Protein AF-A0A183MIS2-F1 (afdb_monomer_lite)

Sequence (152 aa):
MNPDEEISLDSFFQMAGMDSSQLEALCCPISSTPACTPDDVHISLAEKNSPFTHQIQLTDTEETINHIKARYEAEIANYKKKLSSYQDGQQKQAQLIQKLQAKVMQYKKSSSDLELEVEQLKAELETSNKVVSLLTHSSRLLYLQNRCCSML

Structure (mmCIF, N/CA/C/O backbone):
data_AF-A0A183MIS2-F1
#
_entry.id   AF-A0A183MIS2-F1
#
loop_
_atom_site.group_PDB
_atom_site.id
_atom_site.type_symbol
_atom_site.label_atom_id
_atom_site.label_alt_id
_atom_site.label_comp_id
_atom_site.label_asym_id
_atom_site.label_entity_id
_atom_site.label_seq_id
_atom_site.pdbx_PDB_ins_code
_atom_site.Cartn_x
_atom_site.Cartn_y
_atom_site.Cartn_z
_atom_site.occupancy
_atom_site.B_iso_or_equiv
_atom_site.auth_seq_id
_atom_site.auth_comp_id
_atom_site.auth_asym_id
_atom_site.auth_atom_id
_atom_site.pdbx_PDB_model_num
ATOM 1 N N . MET A 1 1 ? 6.798 9.317 19.823 1.00 41.28 1 MET A N 1
ATOM 2 C CA . MET A 1 1 ? 7.268 9.095 18.441 1.00 41.28 1 MET A CA 1
ATOM 3 C C . MET A 1 1 ? 6.585 10.147 17.588 1.00 41.28 1 MET A C 1
ATOM 5 O O . MET A 1 1 ? 5.361 10.176 17.598 1.00 41.28 1 MET A O 1
ATOM 9 N N . ASN A 1 2 ? 7.347 11.085 17.018 1.00 38.19 2 ASN A N 1
ATOM 10 C CA . ASN A 1 2 ? 6.804 12.208 16.245 1.00 38.19 2 ASN A CA 1
ATOM 11 C C . ASN A 1 2 ? 6.120 11.687 14.963 1.00 38.19 2 ASN A C 1
ATOM 13 O O . ASN A 1 2 ? 6.698 10.826 14.304 1.00 38.19 2 ASN A O 1
ATOM 17 N N . PRO A 1 3 ? 4.912 12.160 14.615 1.00 48.16 3 PRO A N 1
ATOM 18 C CA . PRO A 1 3 ? 4.154 11.665 13.462 1.00 48.16 3 PRO A CA 1
ATOM 19 C C . PRO A 1 3 ? 4.551 12.292 12.109 1.00 48.16 3 PRO A C 1
ATOM 21 O O . PRO A 1 3 ? 4.039 11.843 11.088 1.00 48.16 3 PRO A O 1
ATOM 24 N N . ASP A 1 4 ? 5.460 13.274 12.095 1.00 49.88 4 ASP A N 1
ATOM 25 C CA . ASP A 1 4 ? 5.803 14.082 10.908 1.00 49.88 4 ASP A CA 1
ATOM 26 C C . ASP A 1 4 ? 7.168 13.744 10.276 1.00 49.88 4 ASP A C 1
ATOM 28 O O . ASP A 1 4 ? 7.663 14.478 9.422 1.00 49.88 4 ASP A O 1
ATOM 32 N N . GLU A 1 5 ? 7.811 12.645 10.677 1.00 59.91 5 GLU A N 1
ATOM 33 C CA . GLU A 1 5 ? 9.035 12.192 10.008 1.00 59.91 5 GLU A CA 1
ATOM 34 C C . GLU A 1 5 ? 8.668 11.493 8.690 1.00 59.91 5 GLU A C 1
ATOM 36 O O . GLU A 1 5 ? 8.494 10.274 8.630 1.00 59.91 5 GLU A O 1
ATOM 41 N N . GLU A 1 6 ? 8.529 12.281 7.615 1.00 62.38 6 GLU A N 1
ATOM 42 C CA . GLU A 1 6 ? 8.626 11.764 6.249 1.00 62.38 6 GLU A CA 1
ATOM 43 C C . GLU A 1 6 ? 9.912 10.933 6.156 1.00 62.38 6 GLU A C 1
ATOM 45 O O . GLU A 1 6 ? 11.021 11.445 6.320 1.00 62.38 6 GLU A O 1
ATOM 50 N N . ILE A 1 7 ? 9.768 9.624 5.938 1.00 62.66 7 ILE A N 1
ATOM 51 C CA . ILE A 1 7 ? 10.914 8.738 5.742 1.00 62.66 7 ILE A CA 1
ATOM 52 C C . ILE A 1 7 ? 11.665 9.250 4.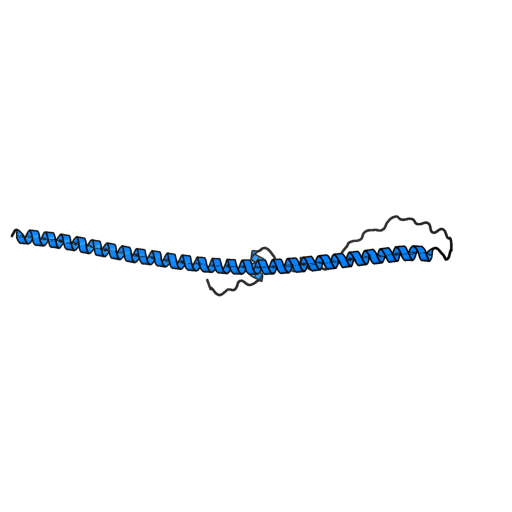512 1.00 62.66 7 ILE A C 1
ATOM 54 O O . ILE A 1 7 ? 11.176 9.132 3.388 1.00 62.66 7 ILE A O 1
ATOM 58 N N . SER A 1 8 ? 12.846 9.834 4.745 1.00 70.56 8 SER A N 1
ATOM 59 C CA . SER A 1 8 ? 13.755 10.263 3.682 1.00 70.56 8 SER A CA 1
ATOM 60 C C . SER A 1 8 ? 13.980 9.108 2.707 1.00 70.56 8 SER A C 1
ATOM 62 O O . SER A 1 8 ? 14.128 7.956 3.127 1.00 70.56 8 SER A O 1
ATOM 64 N N . LEU A 1 9 ? 14.028 9.419 1.410 1.00 60.78 9 LEU A N 1
ATOM 65 C CA . LEU A 1 9 ? 14.309 8.448 0.348 1.00 60.78 9 LEU A CA 1
ATOM 66 C C . LEU A 1 9 ? 15.551 7.602 0.666 1.00 60.78 9 LEU A C 1
ATOM 68 O O . LEU A 1 9 ? 15.527 6.391 0.461 1.00 60.78 9 LEU A O 1
ATOM 72 N N . ASP A 1 10 ? 16.575 8.207 1.266 1.00 64.44 10 ASP A N 1
ATOM 73 C CA . ASP A 1 10 ? 17.801 7.515 1.677 1.00 64.44 10 ASP A CA 1
ATOM 74 C C . ASP A 1 10 ? 17.541 6.435 2.740 1.00 64.44 10 ASP A C 1
ATOM 76 O O . ASP A 1 10 ? 18.062 5.324 2.655 1.00 64.44 10 ASP A O 1
ATOM 80 N N . SER A 1 11 ? 16.664 6.719 3.707 1.00 73.25 11 SER A N 1
ATOM 81 C CA . SER A 1 11 ? 16.286 5.777 4.769 1.00 73.25 11 SER A CA 1
ATOM 82 C C . SER A 1 11 ? 15.495 4.586 4.213 1.00 73.25 11 SER A C 1
ATOM 84 O O . SER A 1 11 ? 15.678 3.442 4.637 1.00 73.25 11 SER A O 1
ATOM 86 N N . PHE A 1 12 ? 14.664 4.823 3.193 1.00 73.69 12 PHE A N 1
ATOM 87 C CA . PHE A 1 12 ? 13.957 3.757 2.487 1.00 73.69 12 PHE A CA 1
ATOM 88 C C . PHE A 1 12 ? 14.915 2.824 1.728 1.00 73.69 12 PHE A C 1
ATOM 90 O O . PHE A 1 12 ? 14.790 1.602 1.843 1.00 73.69 12 PHE A O 1
ATOM 97 N N . PHE A 1 13 ? 15.890 3.372 0.996 1.00 70.31 13 PHE A N 1
ATOM 98 C CA . PHE A 1 13 ? 16.878 2.560 0.275 1.00 70.31 13 PHE A CA 1
ATOM 99 C C . PHE A 1 13 ? 17.772 1.759 1.225 1.00 70.31 13 PHE A C 1
ATOM 101 O O . PHE A 1 13 ? 18.005 0.570 0.996 1.00 70.31 13 PHE A O 1
ATOM 108 N N . GLN A 1 14 ? 18.154 2.356 2.354 1.00 71.62 14 GLN A N 1
ATOM 109 C CA . GLN A 1 14 ? 18.938 1.682 3.382 1.00 71.62 14 GLN A CA 1
ATOM 110 C C . GLN A 1 14 ? 18.182 0.504 4.020 1.00 71.62 14 GLN A C 1
ATOM 112 O O . GLN A 1 14 ? 18.760 -0.569 4.199 1.00 71.62 14 GLN A O 1
ATOM 117 N N . MET A 1 15 ? 16.878 0.646 4.294 1.00 69.75 15 MET A N 1
ATOM 118 C CA . MET A 1 15 ? 16.041 -0.474 4.758 1.00 69.75 15 MET A CA 1
ATOM 119 C C . MET A 1 15 ? 15.868 -1.576 3.704 1.00 69.75 15 MET A C 1
ATOM 121 O O . MET A 1 15 ? 15.712 -2.742 4.062 1.00 69.75 15 MET A O 1
ATOM 125 N N . ALA A 1 16 ? 15.908 -1.230 2.416 1.00 68.56 16 ALA A N 1
ATOM 126 C CA . ALA A 1 16 ? 15.875 -2.190 1.315 1.00 68.56 16 ALA A CA 1
ATOM 127 C C . ALA A 1 16 ? 17.236 -2.877 1.060 1.00 68.56 16 ALA A C 1
ATOM 129 O O . ALA A 1 16 ? 17.343 -3.691 0.144 1.00 68.56 16 ALA A O 1
ATOM 130 N N . GLY A 1 17 ? 18.272 -2.567 1.852 1.00 63.41 17 GLY A N 1
ATOM 131 C CA . GLY A 1 17 ? 19.619 -3.118 1.684 1.00 63.41 17 GLY A CA 1
ATOM 132 C C . GLY A 1 17 ? 20.357 -2.576 0.456 1.00 63.41 17 GLY A C 1
ATOM 133 O O . GLY A 1 17 ? 21.323 -3.190 0.004 1.00 63.41 17 GLY A O 1
ATOM 134 N N . MET A 1 18 ? 19.903 -1.449 -0.097 1.00 63.47 18 MET A N 1
ATOM 135 C CA . MET A 1 18 ? 20.531 -0.769 -1.225 1.00 63.47 18 MET A CA 1
ATOM 136 C C . MET A 1 18 ? 21.275 0.463 -0.707 1.00 63.47 18 MET A C 1
ATOM 138 O O . MET A 1 18 ? 20.664 1.399 -0.204 1.00 63.47 18 MET A O 1
ATOM 142 N N . ASP A 1 19 ? 22.601 0.459 -0.820 1.00 63.12 19 ASP A N 1
ATOM 143 C CA . ASP A 1 19 ? 23.422 1.638 -0.536 1.00 63.12 19 ASP A CA 1
ATOM 144 C C . ASP A 1 19 ? 23.429 2.567 -1.763 1.00 63.12 19 ASP A C 1
ATOM 146 O O . ASP A 1 19 ? 23.501 2.079 -2.893 1.00 63.12 19 ASP A O 1
ATOM 150 N N . SER A 1 20 ? 23.365 3.890 -1.578 1.00 53.28 20 SER A N 1
ATOM 151 C CA . SER A 1 20 ? 23.386 4.863 -2.687 1.00 53.28 20 SER A CA 1
ATOM 152 C C . SER A 1 20 ? 24.622 4.718 -3.592 1.00 53.28 20 SER A C 1
ATOM 154 O O . SER A 1 20 ? 24.545 5.030 -4.780 1.00 53.28 20 SER A O 1
ATOM 156 N N . SER A 1 21 ? 25.729 4.153 -3.093 1.00 55.62 21 SER A N 1
ATOM 157 C CA . SER A 1 21 ? 26.909 3.809 -3.906 1.00 55.62 21 SER A CA 1
ATOM 158 C C . SER A 1 21 ? 26.696 2.628 -4.874 1.00 55.62 21 SER A C 1
ATOM 160 O O . SER A 1 21 ? 27.435 2.486 -5.846 1.00 55.62 21 SER A O 1
ATOM 162 N N . GLN A 1 22 ? 25.657 1.808 -4.683 1.00 52.28 22 GLN A N 1
ATOM 163 C CA . GLN A 1 22 ? 25.288 0.719 -5.602 1.00 52.28 22 GLN A CA 1
ATOM 164 C C . GLN A 1 22 ? 24.530 1.231 -6.837 1.00 52.28 22 GLN A C 1
ATOM 166 O O . GLN A 1 22 ? 24.515 0.568 -7.874 1.00 52.28 22 GLN A O 1
ATOM 171 N N . LEU A 1 23 ? 23.918 2.420 -6.758 1.00 53.16 23 LEU A N 1
ATOM 172 C CA . LEU A 1 23 ? 23.270 3.061 -7.906 1.00 53.16 23 LEU A CA 1
ATOM 173 C C . LEU A 1 23 ? 24.315 3.621 -8.892 1.00 53.16 23 LEU A C 1
ATOM 175 O O . LEU A 1 23 ? 24.133 3.522 -10.103 1.00 53.16 23 LEU A O 1
ATOM 179 N N . GLU A 1 24 ? 25.446 4.115 -8.377 1.00 52.81 24 GLU A N 1
ATOM 180 C CA . GLU A 1 24 ? 26.625 4.517 -9.165 1.00 52.81 24 GLU A CA 1
ATOM 181 C C . GLU A 1 24 ? 27.257 3.323 -9.907 1.00 52.81 24 GLU A C 1
ATOM 183 O O . GLU A 1 24 ? 27.665 3.452 -11.062 1.00 52.81 24 GLU A O 1
ATOM 188 N N . ALA A 1 25 ? 27.251 2.126 -9.306 1.00 51.66 25 ALA A N 1
ATOM 189 C CA . ALA A 1 25 ? 27.785 0.908 -9.927 1.00 51.66 25 ALA A CA 1
ATOM 190 C C . ALA A 1 25 ? 26.964 0.412 -11.139 1.00 51.66 25 ALA A C 1
ATOM 192 O O . ALA A 1 25 ? 27.501 -0.267 -12.014 1.00 51.66 25 ALA A O 1
ATOM 193 N N . LEU A 1 26 ? 25.680 0.777 -11.232 1.00 49.91 26 LEU A N 1
ATOM 194 C CA . LEU A 1 26 ? 24.828 0.489 -12.397 1.00 49.91 26 LEU A CA 1
ATOM 195 C C . LEU A 1 26 ? 24.990 1.522 -13.527 1.00 49.91 26 LEU A C 1
ATOM 197 O O . LEU A 1 26 ? 24.533 1.277 -14.645 1.00 49.91 26 LEU A O 1
ATOM 201 N N . CYS A 1 27 ? 25.659 2.645 -13.249 1.00 44.75 27 CYS A N 1
ATOM 202 C CA . CYS A 1 27 ? 25.939 3.730 -14.190 1.00 44.75 27 CYS A CA 1
ATOM 203 C C . CYS A 1 27 ? 27.419 3.827 -14.594 1.00 44.75 27 CYS A C 1
ATOM 205 O O . CYS A 1 27 ? 27.802 4.796 -15.253 1.00 44.75 27 CYS A O 1
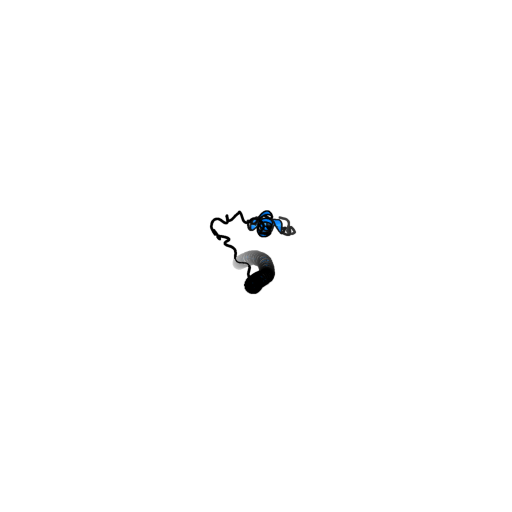ATOM 207 N N . CYS A 1 28 ? 28.262 2.839 -14.265 1.00 35.03 28 CYS A N 1
ATOM 208 C CA . CYS A 1 28 ? 29.617 2.808 -14.806 1.00 35.03 28 CYS A CA 1
ATOM 209 C C . CYS A 1 28 ? 29.562 2.756 -16.347 1.00 35.03 28 CYS A C 1
ATOM 211 O O . CYS A 1 28 ? 28.925 1.857 -16.908 1.00 35.03 28 CYS A O 1
ATOM 213 N N . PRO A 1 29 ? 30.232 3.679 -17.063 1.00 42.03 29 PRO A N 1
ATOM 214 C CA . PRO A 1 29 ? 30.371 3.565 -18.503 1.00 42.03 29 PRO A CA 1
ATOM 215 C C . PRO A 1 29 ? 31.117 2.264 -18.795 1.00 42.03 29 PRO A C 1
ATOM 217 O O . PRO A 1 29 ? 32.150 1.981 -18.188 1.00 42.03 29 PRO A O 1
ATOM 220 N N . ILE A 1 30 ? 30.599 1.467 -19.727 1.00 41.03 30 ILE A N 1
ATOM 221 C CA . ILE A 1 30 ? 31.264 0.264 -20.231 1.00 41.03 30 ILE A CA 1
ATOM 222 C C . ILE A 1 30 ? 32.500 0.722 -21.024 1.00 41.03 30 ILE A C 1
ATOM 224 O O . ILE A 1 30 ? 32.489 0.815 -22.244 1.00 41.03 30 ILE A O 1
ATOM 228 N N . SER A 1 31 ? 33.562 1.087 -20.318 1.00 42.34 31 SER A N 1
ATOM 229 C CA . SER A 1 31 ? 34.882 1.399 -20.851 1.00 42.34 31 SER A CA 1
ATOM 230 C C . SER A 1 31 ? 35.894 0.685 -19.972 1.00 42.34 31 SER A C 1
ATOM 232 O O . SER A 1 31 ? 36.575 1.307 -19.162 1.00 42.34 31 SER A O 1
ATOM 234 N N . SER A 1 32 ? 35.937 -0.639 -20.090 1.00 37.12 32 SER A N 1
ATOM 235 C CA . SER A 1 32 ? 37.069 -1.488 -19.701 1.00 37.12 32 SER A CA 1
ATOM 236 C C . SER A 1 32 ? 36.809 -2.907 -20.207 1.00 37.12 32 SER A C 1
ATOM 238 O O . SER A 1 32 ? 36.358 -3.773 -19.465 1.00 37.12 32 SER A O 1
ATOM 240 N N . THR A 1 33 ? 37.073 -3.159 -21.489 1.00 33.81 33 THR A N 1
ATOM 241 C CA . THR A 1 33 ? 37.396 -4.517 -21.946 1.00 33.81 33 THR A CA 1
ATOM 242 C C . THR A 1 33 ? 38.909 -4.707 -21.809 1.00 33.81 33 THR A C 1
ATOM 244 O O . THR A 1 33 ? 39.649 -3.932 -22.422 1.00 33.81 33 THR A O 1
ATOM 247 N N . PRO A 1 34 ? 39.401 -5.690 -21.035 1.00 41.16 34 PRO A N 1
ATOM 248 C CA . PRO A 1 34 ? 40.807 -6.054 -21.053 1.00 41.16 34 PRO A CA 1
ATOM 249 C C . PRO A 1 34 ? 41.125 -6.809 -22.350 1.00 41.16 34 PRO A C 1
ATOM 251 O O . PRO A 1 34 ? 40.298 -7.546 -22.885 1.00 41.16 34 PRO A O 1
ATOM 254 N N . ALA 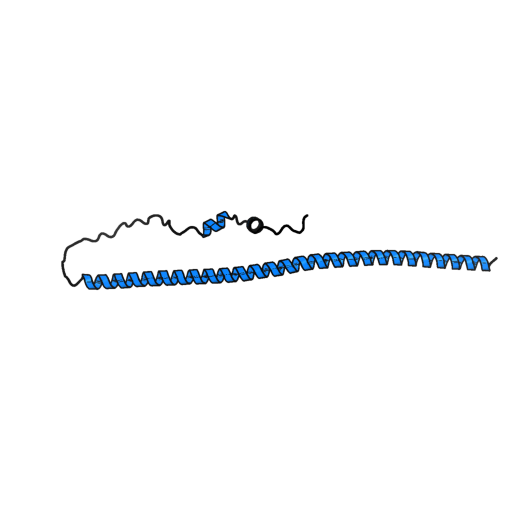A 1 35 ? 42.331 -6.559 -22.847 1.00 39.09 35 ALA A N 1
ATOM 255 C CA . ALA A 1 35 ? 42.947 -7.094 -24.052 1.00 39.09 35 ALA A CA 1
ATOM 256 C C . ALA A 1 35 ? 42.535 -8.533 -24.430 1.00 39.09 35 ALA A C 1
ATOM 258 O O . ALA A 1 35 ? 42.756 -9.473 -23.6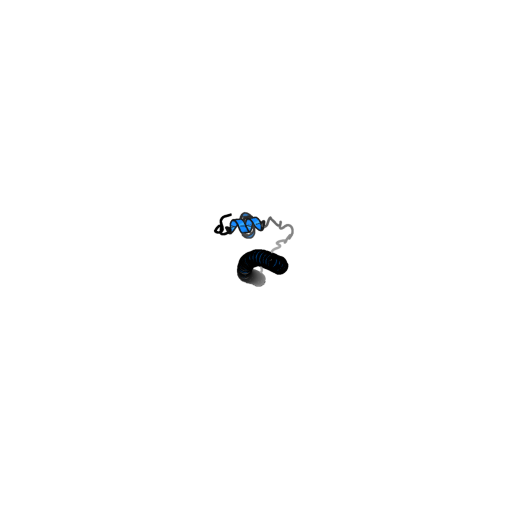71 1.00 39.09 35 ALA A O 1
ATOM 259 N N . CYS A 1 36 ? 42.040 -8.703 -25.659 1.00 34.50 36 CYS A N 1
ATOM 260 C CA . CYS A 1 36 ? 42.210 -9.944 -26.410 1.00 34.50 36 CYS A CA 1
ATOM 261 C C . CYS A 1 36 ? 43.385 -9.746 -27.371 1.00 34.50 36 CYS A C 1
ATOM 263 O O . CYS A 1 36 ? 43.378 -8.843 -28.208 1.00 34.50 36 CYS A O 1
ATOM 265 N N . THR A 1 37 ? 44.407 -10.570 -27.191 1.00 43.88 37 THR A N 1
ATOM 266 C CA . THR A 1 37 ? 45.580 -10.722 -28.052 1.00 43.88 37 THR A CA 1
ATOM 267 C C . THR A 1 37 ? 45.167 -11.188 -29.453 1.00 43.88 37 THR A C 1
ATOM 269 O O . THR A 1 37 ? 44.437 -12.176 -29.552 1.00 43.88 37 THR A O 1
ATOM 272 N N . PRO A 1 38 ? 45.621 -10.539 -30.537 1.00 44.69 38 PRO A N 1
ATOM 273 C CA . PRO A 1 38 ? 45.526 -11.096 -31.876 1.00 44.69 38 PRO A CA 1
ATOM 274 C C . PRO A 1 38 ? 46.837 -11.817 -32.211 1.00 44.69 38 PRO A C 1
ATOM 276 O O . PRO A 1 38 ? 47.741 -11.204 -32.768 1.00 44.69 38 PRO A O 1
ATOM 279 N N . ASP A 1 39 ? 46.932 -13.103 -31.877 1.00 42.28 39 ASP A N 1
ATOM 280 C CA . ASP A 1 39 ? 47.975 -13.974 -32.425 1.00 42.28 39 ASP A CA 1
ATOM 281 C C . ASP A 1 39 ? 47.357 -14.919 -33.468 1.00 42.28 39 ASP A C 1
ATOM 283 O O . ASP A 1 39 ? 46.288 -15.496 -33.264 1.00 42.28 39 ASP A O 1
ATOM 287 N N . ASP A 1 40 ? 48.075 -15.029 -34.587 1.00 45.31 40 ASP A N 1
ATOM 288 C CA . ASP A 1 40 ? 47.941 -15.977 -35.697 1.00 45.31 40 ASP A CA 1
ATOM 289 C C . ASP A 1 40 ? 46.885 -15.725 -36.787 1.00 45.31 40 ASP A C 1
ATOM 291 O O . ASP A 1 40 ? 45.931 -16.480 -36.959 1.00 45.31 40 ASP A O 1
ATOM 295 N N . VAL A 1 41 ? 47.184 -14.779 -37.691 1.00 42.38 41 VAL A N 1
ATOM 296 C CA . VAL A 1 41 ? 46.987 -15.034 -39.133 1.00 42.38 41 VAL A CA 1
ATOM 297 C C . VAL A 1 41 ? 48.217 -14.564 -39.911 1.00 42.38 41 VAL A C 1
ATOM 299 O O . VAL A 1 41 ? 48.391 -13.390 -40.234 1.00 42.38 41 VAL A O 1
ATOM 302 N N . HIS A 1 42 ? 49.084 -15.518 -40.231 1.00 46.12 42 HIS A N 1
ATOM 303 C CA . HIS A 1 42 ? 50.231 -15.339 -41.111 1.00 46.12 42 HIS A CA 1
ATOM 304 C C . HIS A 1 42 ? 49.746 -15.164 -42.564 1.00 46.12 42 HIS A C 1
ATOM 306 O O . HIS A 1 42 ? 49.563 -16.145 -43.285 1.00 46.12 42 HIS A O 1
ATOM 312 N N . ILE A 1 43 ? 49.522 -13.926 -43.019 1.00 42.88 43 ILE A N 1
ATOM 313 C CA . ILE A 1 43 ? 49.274 -13.643 -44.442 1.00 42.88 43 ILE A CA 1
ATOM 314 C C . ILE A 1 43 ? 50.609 -13.319 -45.111 1.00 42.88 43 ILE A C 1
ATOM 316 O O . ILE A 1 43 ? 51.168 -12.236 -44.960 1.00 42.88 43 ILE A O 1
ATOM 320 N N . SER A 1 44 ? 51.114 -14.294 -45.867 1.00 38.75 44 SER A N 1
ATOM 321 C CA . SER A 1 44 ? 52.194 -14.104 -46.834 1.00 38.75 44 SER A CA 1
ATOM 322 C C . SER A 1 44 ? 51.796 -13.030 -47.851 1.00 38.75 44 SER A C 1
ATOM 324 O O . SER A 1 44 ? 50.912 -13.244 -48.679 1.00 38.75 44 SER A O 1
ATOM 326 N N . LEU A 1 45 ? 52.466 -11.880 -47.799 1.00 44.72 45 LEU A N 1
ATOM 327 C CA . LEU A 1 45 ? 52.426 -10.851 -48.834 1.00 44.72 45 LEU A CA 1
ATOM 328 C C . LEU A 1 45 ? 53.327 -11.286 -49.995 1.00 44.72 45 LEU A C 1
ATOM 330 O O . LEU A 1 45 ? 54.501 -10.931 -50.052 1.00 44.72 45 LEU A O 1
ATOM 334 N N . ALA A 1 46 ? 52.768 -12.072 -50.915 1.00 38.41 46 ALA A N 1
ATOM 335 C CA . ALA A 1 46 ? 53.322 -12.232 -52.253 1.00 38.41 46 ALA A CA 1
ATOM 336 C C . ALA A 1 46 ? 52.546 -11.326 -53.220 1.00 38.41 46 ALA A C 1
ATOM 338 O O . ALA A 1 46 ? 51.344 -11.488 -53.434 1.00 38.41 46 ALA A O 1
ATOM 339 N N . GLU A 1 47 ? 53.267 -10.351 -53.761 1.00 48.25 47 GLU A N 1
ATOM 340 C CA . GLU A 1 47 ? 52.870 -9.367 -54.765 1.00 48.25 47 GLU A CA 1
ATOM 341 C C . GLU A 1 47 ? 52.018 -9.943 -55.903 1.00 48.25 47 GLU A C 1
ATOM 343 O O . GLU A 1 47 ? 52.475 -10.857 -56.585 1.00 48.25 47 GLU A O 1
ATOM 348 N N . LYS A 1 48 ? 50.873 -9.307 -56.211 1.00 42.25 48 LYS A N 1
ATOM 349 C CA . LYS A 1 48 ? 50.418 -9.052 -57.595 1.00 42.25 48 LYS A CA 1
ATOM 350 C C . LYS A 1 48 ? 49.606 -7.757 -57.657 1.00 42.25 48 LYS A C 1
ATOM 352 O O . LYS A 1 48 ? 48.448 -7.708 -57.257 1.00 42.25 48 LYS A O 1
ATOM 357 N N . ASN A 1 49 ? 50.226 -6.715 -58.205 1.00 48.81 49 ASN A N 1
ATOM 358 C CA . ASN A 1 49 ? 49.563 -5.480 -58.611 1.00 48.81 49 ASN A CA 1
ATOM 359 C C . ASN A 1 49 ? 48.548 -5.775 -59.735 1.00 48.81 49 ASN A C 1
ATOM 361 O O . ASN A 1 49 ? 48.947 -6.109 -60.850 1.00 48.81 49 ASN A O 1
ATOM 365 N N . SER A 1 50 ? 47.249 -5.637 -59.449 1.00 46.44 50 SER A N 1
ATOM 366 C CA . SER A 1 50 ? 46.171 -5.559 -60.445 1.00 46.44 50 SER A CA 1
ATOM 367 C C . SER A 1 50 ? 45.166 -4.479 -60.013 1.00 46.44 50 SER A C 1
ATOM 369 O O . SER A 1 50 ? 44.719 -4.519 -58.868 1.00 46.44 50 SER A O 1
ATOM 371 N N . PRO A 1 51 ? 44.777 -3.513 -60.867 1.00 48.22 51 PRO A N 1
ATOM 372 C CA . PRO A 1 51 ? 43.918 -2.394 -60.456 1.00 48.22 51 PRO A CA 1
ATOM 373 C C . PRO A 1 51 ? 42.464 -2.780 -60.133 1.00 48.22 51 PRO A C 1
ATOM 375 O O . PRO A 1 51 ? 41.707 -1.940 -59.658 1.00 48.22 51 PRO A O 1
ATOM 378 N N . PHE A 1 52 ? 42.052 -4.022 -60.404 1.00 41.91 52 PHE A N 1
ATOM 379 C CA . PHE A 1 52 ? 40.648 -4.447 -60.335 1.00 41.91 52 PHE A CA 1
ATOM 380 C C . PHE A 1 52 ? 40.248 -5.094 -58.993 1.00 41.91 52 PHE A C 1
ATOM 382 O O . PHE A 1 52 ? 39.066 -5.263 -58.714 1.00 41.91 52 PHE A O 1
ATOM 389 N N . THR A 1 53 ? 41.206 -5.431 -58.125 1.00 47.06 53 THR A N 1
ATOM 390 C CA . THR A 1 53 ? 40.938 -6.095 -56.833 1.00 47.06 53 THR A CA 1
ATOM 391 C C . THR A 1 53 ? 40.566 -5.139 -55.698 1.00 47.06 53 THR A C 1
ATOM 393 O O . THR A 1 53 ? 39.944 -5.569 -54.732 1.00 47.06 53 THR A O 1
ATOM 396 N N . HIS A 1 54 ? 40.859 -3.839 -55.807 1.00 47.09 54 HIS A N 1
ATOM 397 C CA . HIS A 1 54 ? 40.515 -2.884 -54.746 1.00 47.09 54 HIS A CA 1
ATOM 398 C C . HIS A 1 54 ? 39.013 -2.571 -54.662 1.00 47.09 54 HIS A C 1
ATOM 400 O O . HIS A 1 54 ? 38.523 -2.274 -53.579 1.00 47.09 54 HIS A O 1
ATOM 406 N N . GLN A 1 55 ? 38.260 -2.679 -55.762 1.00 45.31 55 GLN A N 1
ATOM 407 C CA . GLN A 1 55 ? 36.828 -2.352 -55.763 1.00 45.31 55 GLN A CA 1
ATOM 408 C C . GLN A 1 55 ? 35.956 -3.419 -55.081 1.00 45.31 55 GLN A C 1
ATOM 410 O O . GLN A 1 55 ? 35.020 -3.059 -54.380 1.00 45.31 55 GLN A O 1
ATOM 415 N N . ILE A 1 56 ? 36.287 -4.706 -55.235 1.00 49.59 56 ILE A N 1
ATOM 416 C CA . ILE A 1 56 ? 35.498 -5.831 -54.690 1.00 49.59 56 ILE A CA 1
ATOM 417 C C . ILE A 1 56 ? 35.705 -5.990 -53.172 1.00 49.59 56 ILE A C 1
ATOM 419 O O . ILE A 1 56 ? 34.792 -6.374 -52.452 1.00 49.59 56 ILE A O 1
ATOM 423 N N . GLN A 1 57 ? 36.886 -5.643 -52.654 1.00 51.34 57 GLN A N 1
ATOM 424 C CA . GLN A 1 57 ? 37.182 -5.753 -51.222 1.00 51.34 57 GLN A CA 1
ATOM 425 C C . GLN A 1 57 ? 36.643 -4.562 -50.410 1.00 51.34 57 GLN A C 1
ATOM 427 O O . GLN A 1 57 ? 36.303 -4.716 -49.241 1.00 51.34 57 GLN A O 1
ATOM 432 N N . LEU A 1 58 ? 36.516 -3.384 -51.035 1.00 52.00 58 LEU A N 1
ATOM 433 C CA . LEU A 1 58 ? 35.913 -2.199 -50.416 1.00 52.00 58 LEU A CA 1
ATOM 434 C C . LEU A 1 58 ? 34.403 -2.372 -50.193 1.00 52.00 58 LEU A C 1
ATOM 436 O O . LEU A 1 58 ? 33.910 -2.007 -49.126 1.00 52.00 58 LEU A O 1
ATOM 440 N N . THR A 1 59 ? 33.685 -2.985 -51.139 1.00 55.81 59 THR A N 1
ATOM 441 C CA . THR A 1 59 ? 32.235 -3.222 -51.025 1.00 55.81 59 THR A CA 1
ATOM 442 C C . THR A 1 59 ? 31.890 -4.198 -49.899 1.00 55.81 59 THR A C 1
ATOM 444 O O . THR A 1 59 ? 31.004 -3.900 -49.103 1.00 55.81 59 THR A O 1
ATOM 447 N N . ASP A 1 60 ? 32.654 -5.284 -49.731 1.00 60.72 60 ASP A N 1
ATOM 448 C CA . ASP A 1 60 ? 32.455 -6.238 -48.625 1.00 60.72 60 ASP A CA 1
ATOM 449 C C . ASP 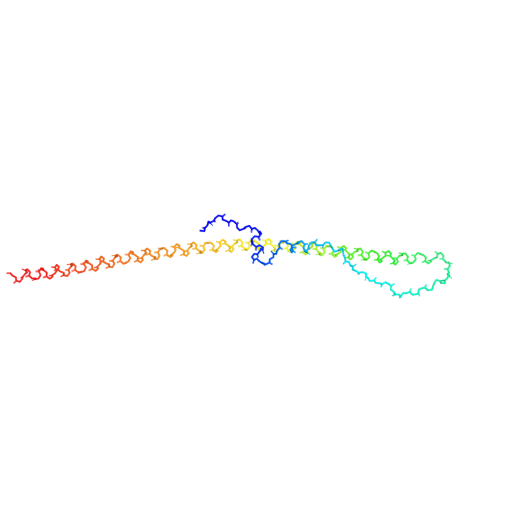A 1 60 ? 32.737 -5.597 -47.253 1.00 60.72 60 ASP A C 1
ATOM 451 O O . ASP A 1 60 ? 32.056 -5.873 -46.258 1.00 60.72 60 ASP A O 1
ATOM 455 N N . THR A 1 61 ? 33.721 -4.691 -47.181 1.00 73.06 61 THR A N 1
ATOM 456 C CA . THR A 1 61 ? 34.000 -3.943 -45.947 1.00 73.06 61 THR A CA 1
ATOM 457 C C . THR A 1 61 ? 32.929 -2.899 -45.639 1.00 73.06 61 THR A C 1
ATOM 459 O O . THR A 1 61 ? 32.567 -2.732 -44.476 1.00 73.06 61 THR A O 1
ATOM 462 N N . GLU A 1 62 ? 32.373 -2.231 -46.651 1.00 79.19 62 GLU A N 1
ATOM 463 C CA . GLU A 1 62 ? 31.316 -1.232 -46.483 1.00 79.19 62 GLU A CA 1
ATOM 464 C C . GLU A 1 62 ? 29.991 -1.877 -46.053 1.00 79.19 62 GLU A C 1
ATOM 466 O O . GLU A 1 62 ? 29.346 -1.403 -45.113 1.00 79.19 62 GLU A O 1
ATOM 471 N N . GLU A 1 63 ? 29.630 -3.016 -46.649 1.00 81.31 63 GLU A N 1
ATOM 472 C CA . GLU A 1 63 ? 28.480 -3.820 -46.224 1.00 81.31 63 GLU A CA 1
ATOM 473 C C . GLU A 1 63 ? 28.641 -4.328 -44.786 1.00 81.31 63 GLU A C 1
ATOM 475 O O . GLU A 1 63 ? 27.717 -4.207 -43.976 1.00 81.31 63 GLU A O 1
ATOM 480 N N . THR A 1 64 ? 29.835 -4.805 -44.422 1.00 87.19 64 THR A N 1
ATOM 481 C CA . THR A 1 64 ? 30.136 -5.242 -43.050 1.00 87.19 64 THR A CA 1
ATOM 482 C C . THR A 1 64 ? 30.024 -4.087 -42.049 1.00 87.19 64 THR A C 1
ATOM 484 O O . THR A 1 64 ? 29.415 -4.240 -40.987 1.00 87.19 64 THR A O 1
ATOM 487 N N . ILE A 1 65 ? 30.559 -2.907 -42.382 1.00 88.31 65 ILE A N 1
ATOM 488 C CA . ILE A 1 65 ? 30.467 -1.704 -41.540 1.00 88.31 65 ILE A CA 1
ATOM 489 C C . ILE A 1 65 ? 29.007 -1.273 -41.364 1.00 88.31 65 ILE A C 1
ATOM 491 O O . ILE A 1 65 ? 28.594 -0.948 -40.249 1.00 88.31 65 ILE A O 1
ATOM 495 N N . ASN A 1 66 ? 28.212 -1.292 -42.432 1.00 92.19 66 ASN A N 1
ATOM 496 C CA . ASN A 1 66 ? 26.796 -0.932 -42.376 1.00 92.19 66 ASN A CA 1
ATOM 497 C C . ASN A 1 66 ? 25.983 -1.937 -41.552 1.00 92.19 66 ASN A C 1
ATOM 499 O O . ASN A 1 66 ? 25.153 -1.529 -40.740 1.00 92.19 66 ASN A O 1
ATOM 503 N N . HIS A 1 67 ? 26.270 -3.234 -41.676 1.00 92.00 67 HIS A N 1
ATOM 504 C CA . HIS A 1 67 ? 25.662 -4.266 -40.839 1.00 92.00 67 HIS A CA 1
ATOM 505 C C . HIS A 1 67 ? 26.000 -4.075 -39.350 1.00 92.00 67 HIS A C 1
ATOM 507 O O . HIS A 1 67 ? 25.117 -4.161 -38.493 1.00 92.00 67 HIS A O 1
ATOM 513 N N . ILE A 1 68 ? 27.259 -3.756 -39.026 1.00 93.94 68 ILE A N 1
ATOM 514 C CA . ILE A 1 68 ? 27.683 -3.458 -37.651 1.00 93.94 68 ILE A CA 1
ATOM 515 C C . ILE A 1 68 ? 26.941 -2.229 -37.113 1.00 93.94 68 ILE A C 1
ATOM 517 O O . ILE A 1 68 ? 26.374 -2.296 -36.022 1.00 93.94 68 ILE A O 1
ATOM 521 N N . LYS A 1 69 ? 26.882 -1.131 -37.878 1.00 94.62 69 LYS A N 1
ATOM 522 C CA . LYS A 1 69 ? 26.142 0.084 -37.492 1.00 94.62 69 LYS A CA 1
ATOM 523 C C . LYS A 1 69 ? 24.667 -0.210 -37.229 1.00 94.62 69 LYS A C 1
ATOM 525 O O . LYS A 1 69 ? 24.169 0.132 -36.161 1.00 94.62 69 LYS A O 1
ATOM 530 N N . ALA A 1 70 ? 24.002 -0.914 -38.144 1.00 95.19 70 ALA A N 1
ATOM 531 C CA . ALA A 1 70 ? 22.596 -1.279 -37.997 1.00 95.19 70 ALA A CA 1
ATOM 532 C C . ALA A 1 70 ? 22.351 -2.129 -36.740 1.00 95.19 70 ALA A C 1
ATOM 534 O O . ALA A 1 70 ? 21.376 -1.914 -36.017 1.00 95.19 70 ALA A O 1
ATOM 535 N N . ARG A 1 71 ? 23.258 -3.065 -36.428 1.00 95.25 71 ARG A N 1
ATOM 536 C CA . ARG A 1 71 ? 23.184 -3.865 -35.201 1.00 95.25 71 ARG A CA 1
ATOM 537 C C . ARG A 1 71 ? 23.335 -3.003 -33.945 1.00 95.25 71 ARG A C 1
ATOM 539 O O . ARG A 1 71 ? 22.534 -3.158 -33.025 1.00 95.25 71 ARG A O 1
ATOM 546 N N . TYR A 1 72 ? 24.313 -2.097 -33.911 1.00 95.88 72 TYR A N 1
ATOM 547 C CA . TYR A 1 72 ? 24.495 -1.173 -32.787 1.00 95.88 72 TYR A CA 1
ATOM 548 C C . TYR A 1 72 ? 23.278 -0.259 -32.593 1.00 95.88 72 TYR A C 1
ATOM 550 O O . TYR A 1 72 ? 22.814 -0.083 -31.469 1.00 95.88 72 TYR A O 1
ATOM 558 N N . GLU A 1 73 ? 22.713 0.282 -33.671 1.00 97.00 73 GLU A N 1
ATOM 559 C CA . GLU A 1 73 ? 21.510 1.120 -33.612 1.00 97.00 73 GLU A CA 1
ATOM 560 C C . GLU A 1 73 ? 20.290 0.347 -33.096 1.00 97.00 73 GLU A C 1
ATOM 562 O O . GLU A 1 73 ? 19.563 0.840 -32.226 1.00 97.00 73 GLU A O 1
ATOM 567 N N . ALA A 1 74 ? 20.089 -0.885 -33.571 1.00 95.81 74 ALA A N 1
ATOM 568 C CA . ALA A 1 74 ? 19.021 -1.760 -33.095 1.00 95.81 74 ALA A CA 1
ATOM 569 C C . ALA A 1 74 ? 19.177 -2.091 -31.603 1.00 95.81 74 ALA A C 1
ATOM 571 O O . ALA A 1 74 ? 18.196 -2.110 -30.854 1.00 95.81 74 ALA A O 1
ATOM 572 N N . GLU A 1 75 ? 20.408 -2.318 -31.153 1.00 96.75 75 GLU A N 1
ATOM 573 C CA . GLU A 1 75 ? 20.713 -2.587 -29.754 1.00 96.75 75 GLU A CA 1
ATOM 574 C C . GLU A 1 75 ? 20.460 -1.354 -28.869 1.00 96.75 75 GLU A C 1
ATOM 576 O O . GLU A 1 75 ? 19.782 -1.464 -27.844 1.00 96.75 75 GLU A O 1
ATOM 581 N N . ILE A 1 76 ? 20.868 -0.159 -29.305 1.00 96.50 76 ILE A N 1
ATOM 582 C CA . ILE A 1 76 ? 20.545 1.106 -28.623 1.00 96.50 76 ILE A CA 1
ATOM 583 C C . ILE A 1 76 ? 19.025 1.301 -28.530 1.00 96.50 76 ILE A C 1
ATOM 585 O O . ILE A 1 76 ? 18.508 1.661 -27.467 1.00 96.50 76 ILE A O 1
ATOM 589 N N . ALA A 1 77 ? 18.289 1.056 -29.617 1.00 96.69 77 ALA A N 1
ATOM 590 C CA . ALA A 1 77 ? 16.832 1.161 -29.626 1.00 96.69 77 ALA A CA 1
ATOM 591 C C . ALA A 1 77 ? 16.179 0.169 -28.647 1.00 96.69 77 ALA A C 1
ATOM 593 O O . ALA A 1 77 ? 15.243 0.526 -27.925 1.00 96.69 77 ALA A O 1
ATOM 594 N N . ASN A 1 78 ? 16.704 -1.056 -28.566 1.00 97.12 78 ASN A N 1
ATOM 595 C CA . ASN A 1 78 ? 16.253 -2.072 -27.619 1.00 97.12 78 ASN A CA 1
ATOM 596 C C . ASN A 1 78 ? 16.481 -1.627 -26.166 1.00 97.12 78 ASN A C 1
ATOM 598 O O . ASN A 1 78 ? 15.544 -1.654 -25.364 1.00 97.12 78 ASN A O 1
ATOM 602 N N . TYR A 1 79 ? 17.680 -1.140 -25.833 1.00 97.19 79 TYR A N 1
ATOM 603 C CA . TYR A 1 79 ? 17.971 -0.647 -24.485 1.00 97.19 79 TYR A CA 1
ATOM 604 C C . TYR A 1 79 ? 17.094 0.545 -24.096 1.00 97.19 79 TYR A C 1
ATOM 606 O O . TYR A 1 79 ? 16.545 0.549 -22.995 1.00 97.19 79 TYR A O 1
ATOM 614 N N . LYS A 1 80 ? 16.866 1.504 -25.002 1.00 97.69 80 LYS A N 1
ATOM 615 C CA . LYS A 1 80 ? 15.938 2.623 -24.757 1.00 97.69 80 LYS A CA 1
ATOM 616 C C . LYS A 1 80 ? 14.514 2.139 -24.470 1.00 97.69 80 LYS A C 1
ATOM 618 O O . LYS A 1 80 ? 13.881 2.615 -23.529 1.00 97.69 80 LYS A O 1
ATOM 623 N N . LYS A 1 81 ? 14.018 1.157 -25.231 1.00 97.88 81 LYS A N 1
ATOM 624 C CA . LYS A 1 81 ? 12.688 0.566 -25.011 1.00 97.88 81 LYS A CA 1
ATOM 625 C C . LYS A 1 81 ? 12.589 -0.147 -23.659 1.00 97.88 81 LYS A C 1
ATOM 627 O O . LYS A 1 81 ? 11.590 0.015 -22.955 1.00 97.88 81 LYS A O 1
ATOM 632 N N . LYS A 1 82 ? 13.616 -0.919 -23.286 1.00 97.94 82 LYS A N 1
ATOM 633 C CA . LYS A 1 82 ? 13.693 -1.572 -21.971 1.00 97.94 82 LYS A CA 1
ATOM 634 C C . LYS A 1 82 ? 13.683 -0.538 -20.850 1.00 97.94 82 LYS A C 1
ATOM 636 O O . LYS A 1 82 ? 12.876 -0.670 -19.939 1.00 97.94 82 LYS A O 1
ATOM 641 N N . LEU A 1 83 ? 14.508 0.505 -20.950 1.00 97.00 83 LEU A N 1
ATOM 642 C CA . LEU A 1 83 ? 14.576 1.577 -19.957 1.00 97.00 83 LEU A CA 1
ATOM 643 C C . LEU A 1 83 ? 13.210 2.242 -19.743 1.00 97.00 83 LEU A C 1
ATOM 645 O O . LEU A 1 83 ? 12.763 2.347 -18.606 1.00 97.00 83 LEU A O 1
ATOM 649 N N . SER A 1 84 ? 12.515 2.605 -20.823 1.00 94.06 84 SER A N 1
ATOM 650 C CA . SER A 1 84 ? 11.164 3.175 -20.735 1.00 94.06 84 SER A CA 1
ATOM 651 C C . SER A 1 84 ? 10.172 2.209 -20.078 1.00 94.06 84 SER A C 1
ATOM 653 O O . SER A 1 84 ? 9.430 2.606 -19.185 1.00 94.06 84 SER A O 1
ATOM 655 N N . SER A 1 85 ? 10.212 0.920 -20.432 1.00 95.56 85 SER A N 1
ATOM 656 C CA . SER A 1 85 ? 9.340 -0.090 -19.811 1.00 95.56 85 SER A CA 1
ATOM 657 C C . SER A 1 85 ? 9.616 -0.251 -18.310 1.00 95.56 85 SER A C 1
ATOM 659 O O . SER A 1 85 ? 8.685 -0.435 -17.525 1.00 95.56 85 SER A O 1
ATOM 661 N N . TYR A 1 86 ? 10.886 -0.167 -17.897 1.00 98.31 86 TYR A N 1
ATOM 662 C CA . TYR A 1 86 ? 11.266 -0.191 -16.485 1.00 98.31 86 TYR A CA 1
ATOM 663 C C . TYR A 1 86 ? 10.774 1.048 -15.739 1.00 98.31 86 TYR A C 1
ATOM 665 O O . TYR A 1 86 ? 10.229 0.905 -14.647 1.00 98.31 86 TYR A O 1
ATOM 673 N N . GLN A 1 87 ? 10.912 2.239 -16.323 1.00 96.06 87 GLN A N 1
ATOM 674 C CA . GLN A 1 87 ? 10.426 3.490 -15.732 1.00 96.06 87 GLN A CA 1
ATOM 675 C C . GLN A 1 87 ? 8.902 3.472 -15.545 1.00 96.06 87 GLN A C 1
ATOM 677 O O . GLN A 1 87 ? 8.410 3.779 -14.458 1.00 96.06 87 GLN A O 1
ATOM 682 N N . ASP A 1 88 ? 8.155 3.008 -16.549 1.00 94.25 88 ASP A N 1
ATOM 683 C CA . ASP A 1 88 ? 6.701 2.836 -16.453 1.00 94.25 88 ASP A CA 1
ATOM 684 C C . ASP A 1 88 ? 6.319 1.828 -15.357 1.00 94.25 88 ASP A C 1
ATOM 686 O O . ASP A 1 88 ? 5.359 2.027 -14.604 1.00 94.25 88 ASP A O 1
ATOM 690 N N . GLY A 1 89 ? 7.074 0.728 -15.254 1.00 96.25 89 GLY A N 1
ATOM 691 C CA . GLY A 1 89 ? 6.914 -0.269 -14.198 1.00 96.25 89 GLY A CA 1
ATOM 692 C C . GLY A 1 89 ? 7.153 0.318 -12.805 1.00 96.25 89 GLY A C 1
ATOM 693 O O . GLY A 1 89 ? 6.337 0.116 -11.905 1.00 96.25 89 GLY A O 1
ATOM 694 N N . GLN A 1 90 ? 8.221 1.101 -12.640 1.00 97.31 90 GLN A N 1
ATOM 695 C CA . GLN A 1 90 ? 8.548 1.782 -11.386 1.00 97.31 90 GLN A CA 1
ATOM 696 C C . GLN A 1 90 ? 7.469 2.788 -10.983 1.00 97.31 90 GLN A C 1
ATOM 698 O O . GLN A 1 90 ? 7.053 2.799 -9.825 1.00 97.31 90 GLN A O 1
ATOM 703 N N . GLN A 1 91 ? 6.952 3.582 -11.925 1.00 94.62 91 GLN A N 1
ATOM 704 C CA . GLN A 1 91 ? 5.873 4.528 -11.642 1.00 94.62 91 GLN A CA 1
ATOM 705 C C . GLN A 1 91 ? 4.613 3.809 -11.137 1.00 94.62 91 GLN A C 1
ATOM 707 O O . GLN A 1 91 ? 4.012 4.220 -10.141 1.00 94.62 91 GLN A O 1
ATOM 712 N N . LYS A 1 92 ? 4.225 2.703 -11.784 1.00 97.62 92 LYS A N 1
ATOM 713 C CA . LYS A 1 92 ? 3.086 1.877 -11.347 1.00 97.62 92 LYS A CA 1
ATOM 714 C C . LYS A 1 92 ? 3.323 1.269 -9.962 1.00 97.62 92 LYS A C 1
ATOM 716 O O . LYS A 1 92 ? 2.409 1.273 -9.137 1.00 97.62 92 LYS A O 1
ATOM 721 N N . GLN A 1 93 ? 4.539 0.794 -9.689 1.00 98.00 93 GLN A N 1
ATOM 722 C CA . GLN A 1 93 ? 4.919 0.254 -8.383 1.00 98.00 93 GLN A CA 1
ATOM 723 C C . GLN A 1 93 ? 4.833 1.327 -7.287 1.00 98.00 93 GLN A C 1
ATOM 725 O O . GLN A 1 93 ? 4.258 1.073 -6.230 1.00 98.00 93 GLN A O 1
ATOM 730 N N . ALA A 1 94 ? 5.330 2.539 -7.546 1.00 95.06 94 ALA A N 1
ATOM 731 C CA . ALA A 1 94 ? 5.256 3.657 -6.607 1.00 95.06 94 ALA A CA 1
ATOM 732 C C . ALA A 1 94 ? 3.800 4.022 -6.270 1.00 95.06 94 ALA A C 1
ATOM 734 O O . ALA A 1 94 ? 3.444 4.158 -5.099 1.00 95.06 94 ALA A O 1
ATOM 735 N N . GLN A 1 95 ? 2.924 4.084 -7.277 1.00 96.75 95 GLN A N 1
ATOM 736 C CA . GLN A 1 95 ? 1.491 4.317 -7.065 1.00 96.75 95 GLN A CA 1
ATOM 737 C C . GLN A 1 95 ? 0.829 3.203 -6.244 1.00 96.75 95 GLN A C 1
ATOM 739 O O . GLN A 1 95 ? -0.041 3.473 -5.414 1.00 96.75 95 GLN A O 1
ATOM 744 N N . LEU A 1 96 ? 1.211 1.943 -6.471 1.00 98.44 96 LEU A N 1
ATOM 745 C CA . LEU A 1 96 ? 0.708 0.817 -5.687 1.00 98.44 96 LEU A CA 1
ATOM 746 C C . LEU A 1 96 ? 1.132 0.936 -4.220 1.00 98.44 96 LEU A C 1
ATOM 748 O O . LEU A 1 96 ? 0.290 0.789 -3.335 1.00 98.44 96 LEU A O 1
ATOM 752 N N . ILE A 1 97 ? 2.405 1.241 -3.968 1.00 98.31 97 ILE A N 1
ATOM 753 C CA . ILE A 1 97 ? 2.939 1.433 -2.616 1.00 98.31 97 ILE A CA 1
ATOM 754 C C . ILE A 1 97 ? 2.179 2.551 -1.898 1.00 98.31 97 ILE A C 1
ATOM 756 O O . ILE A 1 97 ? 1.697 2.324 -0.792 1.00 98.31 97 ILE A O 1
ATOM 760 N N . GLN A 1 98 ? 1.965 3.701 -2.543 1.00 96.38 98 GLN A N 1
ATOM 761 C CA . GLN A 1 98 ? 1.191 4.808 -1.965 1.00 96.38 98 GLN A CA 1
ATOM 762 C C . GLN A 1 98 ? -0.241 4.390 -1.602 1.00 96.38 98 GLN A C 1
ATOM 764 O O . GLN A 1 98 ? -0.722 4.672 -0.504 1.00 96.38 98 GLN A O 1
ATOM 769 N N . LYS A 1 99 ? -0.927 3.659 -2.492 1.00 98.56 99 LYS A N 1
ATOM 770 C CA . LYS A 1 99 ? -2.278 3.137 -2.220 1.00 98.56 99 LYS A CA 1
ATOM 771 C C . LYS A 1 99 ? -2.291 2.166 -1.040 1.00 98.56 99 LYS A C 1
ATOM 773 O O . LYS A 1 99 ? -3.221 2.194 -0.236 1.00 98.56 99 LYS A O 1
ATOM 778 N N . LEU A 1 100 ? -1.286 1.299 -0.938 1.00 98.75 100 LEU A N 1
ATOM 779 C CA . LEU A 1 100 ? -1.164 0.353 0.169 1.00 98.75 100 LEU A CA 1
ATOM 780 C C . LEU A 1 100 ? -0.857 1.070 1.486 1.00 98.75 100 LEU A C 1
ATOM 782 O O . LEU A 1 100 ? -1.511 0.781 2.483 1.00 98.75 100 LEU A O 1
ATOM 786 N N . GLN A 1 101 ? 0.056 2.042 1.487 1.00 98.00 101 GLN A N 1
ATOM 787 C CA . GLN A 1 101 ? 0.358 2.876 2.653 1.00 98.00 101 GLN A CA 1
ATOM 788 C C . GLN A 1 101 ? -0.896 3.603 3.155 1.00 98.00 101 GLN A C 1
ATOM 790 O O . GLN A 1 101 ? -1.207 3.530 4.344 1.00 98.00 101 GLN A O 1
ATOM 795 N N . ALA A 1 102 ? -1.670 4.216 2.251 1.00 96.81 102 ALA A N 1
ATOM 796 C CA . ALA A 1 102 ? -2.937 4.860 2.592 1.00 96.81 102 ALA A CA 1
ATOM 797 C C . ALA A 1 102 ? -3.932 3.879 3.235 1.00 96.81 102 ALA A C 1
ATOM 799 O O . ALA A 1 102 ? -4.519 4.188 4.272 1.00 96.81 102 ALA A O 1
ATOM 800 N N . LYS A 1 103 ? -4.071 2.667 2.679 1.00 98.56 103 LYS A N 1
ATOM 801 C CA . LYS A 1 103 ? -4.923 1.621 3.265 1.00 98.56 103 LYS A CA 1
ATOM 802 C C . LYS A 1 103 ? -4.443 1.172 4.643 1.00 98.56 103 LYS A C 1
ATOM 804 O O . LYS A 1 103 ? -5.264 0.994 5.534 1.00 98.56 103 LYS A O 1
ATOM 809 N N . VAL A 1 104 ? -3.136 0.999 4.841 1.00 98.62 104 VAL A N 1
ATOM 810 C CA . VAL A 1 104 ? -2.572 0.618 6.146 1.00 98.62 104 VAL A CA 1
ATOM 811 C C . VAL A 1 104 ? -2.868 1.688 7.194 1.00 98.62 104 VAL A C 1
ATOM 813 O O . VAL A 1 104 ? -3.310 1.355 8.292 1.00 98.62 104 VAL A O 1
ATOM 816 N N . MET A 1 105 ? -2.674 2.966 6.861 1.00 98.38 105 MET A N 1
ATOM 817 C CA . MET A 1 105 ? -3.003 4.074 7.764 1.00 98.38 105 MET A CA 1
ATOM 818 C C . MET A 1 105 ? -4.499 4.121 8.080 1.00 98.38 105 MET A C 1
ATOM 820 O O . MET A 1 105 ? -4.875 4.250 9.245 1.00 98.38 105 MET A O 1
ATOM 824 N N . GLN A 1 106 ? -5.347 3.947 7.065 1.00 98.38 106 GLN A N 1
ATOM 825 C CA . GLN A 1 106 ? -6.793 3.881 7.244 1.00 98.38 106 GLN A CA 1
ATOM 826 C C . GLN A 1 106 ? -7.192 2.742 8.189 1.00 98.38 106 GLN A C 1
ATOM 828 O O . GLN A 1 106 ? -7.923 2.984 9.143 1.00 98.38 106 GLN A O 1
ATOM 833 N N . TYR A 1 107 ? -6.690 1.523 7.972 1.00 98.75 107 TYR A N 1
ATOM 834 C CA . TYR A 1 107 ? -7.029 0.378 8.818 1.00 98.75 107 TYR A CA 1
ATOM 835 C C . TYR A 1 107 ? -6.545 0.537 10.254 1.00 98.75 107 TYR A C 1
ATOM 837 O O . TYR A 1 107 ? -7.283 0.196 11.172 1.00 98.75 107 TYR A O 1
ATOM 845 N N . LYS A 1 108 ? -5.346 1.091 10.464 1.00 98.44 108 LYS A N 1
ATOM 846 C CA . LYS A 1 108 ? -4.856 1.399 11.813 1.00 98.44 108 LYS A CA 1
ATOM 847 C C . LYS A 1 108 ? -5.795 2.353 12.544 1.00 98.44 108 LYS A C 1
ATOM 849 O O . LYS A 1 108 ? -6.141 2.096 13.692 1.00 98.44 108 LYS A O 1
ATOM 854 N N . LYS A 1 109 ? -6.236 3.417 11.865 1.00 98.19 109 LYS A N 1
ATOM 855 C CA . LYS A 1 109 ? -7.189 4.372 12.432 1.00 98.19 109 LYS A CA 1
ATOM 856 C C . LYS A 1 109 ? -8.528 3.704 12.742 1.00 98.19 109 LYS A C 1
ATOM 858 O O . LYS A 1 109 ? -8.977 3.766 13.874 1.00 98.19 109 LYS A O 1
ATOM 863 N N . SER A 1 110 ? -9.120 3.007 11.773 1.00 98.31 110 SER A N 1
ATOM 864 C CA . SER A 1 110 ? -10.408 2.335 11.970 1.00 98.31 110 SER A CA 1
ATOM 865 C C . SER A 1 110 ? -10.366 1.270 13.068 1.00 98.31 110 SER A C 1
ATOM 867 O O . SER A 1 110 ? -11.332 1.149 13.808 1.00 98.31 110 SER A O 1
ATOM 869 N N . SER A 1 111 ? -9.266 0.521 13.201 1.00 97.81 111 SER A N 1
ATOM 870 C CA . SER A 1 111 ? -9.096 -0.439 14.302 1.00 97.81 111 SER A CA 1
ATOM 871 C C . SER A 1 111 ? -9.067 0.279 15.644 1.00 97.81 111 SER A C 1
ATOM 873 O O . SER A 1 111 ? -9.811 -0.091 16.541 1.00 97.81 111 SER A O 1
ATOM 875 N N . SER A 1 112 ? -8.278 1.352 15.756 1.00 98.12 112 SER A N 1
ATOM 876 C CA . SER A 1 112 ? -8.204 2.160 16.976 1.00 98.12 112 SER A CA 1
ATOM 877 C C . SER A 1 112 ? -9.557 2.772 17.349 1.00 98.12 1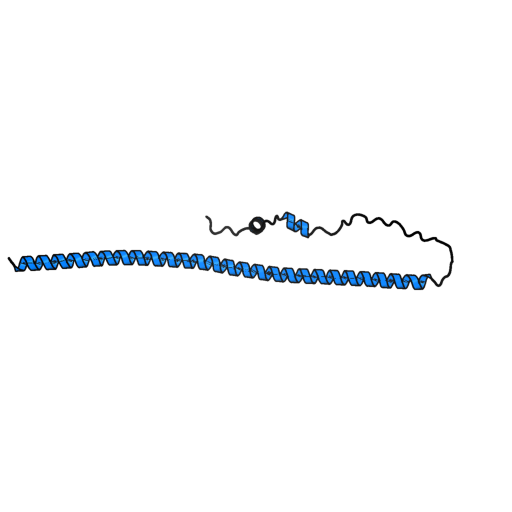12 SER A C 1
ATOM 879 O O . SER A 1 112 ? -9.923 2.760 18.519 1.00 98.12 112 SER A O 1
ATOM 881 N N . ASP A 1 113 ? -10.300 3.299 16.373 1.00 98.19 113 ASP A N 1
ATOM 882 C CA . ASP A 1 113 ? -11.619 3.899 16.599 1.00 98.19 113 ASP A CA 1
ATOM 883 C C . ASP A 1 113 ? -12.628 2.837 17.087 1.00 98.19 113 ASP A C 1
ATOM 885 O O . ASP A 1 113 ? -13.352 3.070 18.054 1.00 98.19 113 ASP A O 1
ATOM 889 N N . LEU A 1 114 ? -12.631 1.644 16.477 1.00 98.25 114 LEU A N 1
ATOM 890 C CA . LEU A 1 114 ? -13.484 0.522 16.895 1.00 98.25 114 LEU A CA 1
ATOM 891 C C . LEU A 1 114 ? -13.103 -0.021 18.278 1.00 98.25 114 LEU A C 1
ATOM 893 O O . LEU A 1 114 ? -13.978 -0.363 19.069 1.00 98.25 114 LEU A O 1
ATOM 897 N N . GLU A 1 115 ? -11.809 -0.112 18.581 1.00 98.38 115 GLU A N 1
ATOM 898 C CA . GLU A 1 115 ? -11.320 -0.526 19.899 1.00 98.38 115 GLU A CA 1
ATOM 899 C C . GLU A 1 115 ? -11.787 0.446 20.992 1.00 98.38 115 GLU A C 1
ATOM 901 O O . GLU A 1 115 ? -12.244 0.001 22.047 1.00 98.38 115 GLU A O 1
ATOM 906 N N . LEU A 1 116 ? -11.754 1.756 20.721 1.00 98.19 116 LEU A N 1
ATOM 907 C CA . LEU A 1 116 ? -12.283 2.783 21.622 1.00 98.19 116 LEU A CA 1
ATOM 908 C C . LEU A 1 116 ? -13.802 2.665 21.812 1.00 98.19 116 LEU A C 1
ATOM 910 O O . LEU A 1 116 ? -14.275 2.724 22.947 1.00 98.19 116 LEU A O 1
ATOM 914 N N . GLU A 1 117 ? -14.562 2.468 20.733 1.00 98.31 117 GLU A N 1
ATOM 915 C CA . GLU A 1 117 ? -16.020 2.294 20.797 1.00 98.31 117 GLU A CA 1
ATOM 916 C C . GLU A 1 117 ? -16.405 1.063 21.631 1.00 98.31 117 GLU A C 1
ATOM 918 O O . GLU A 1 117 ? -17.270 1.135 22.506 1.00 98.31 117 GLU A O 1
ATOM 923 N N . VAL A 1 118 ? -15.720 -0.063 21.416 1.00 98.38 118 VAL A N 1
ATOM 924 C CA . VAL A 1 118 ? -15.933 -1.290 22.192 1.00 98.38 118 VAL A CA 1
ATOM 925 C C . VAL A 1 118 ? -15.652 -1.059 23.674 1.00 98.38 118 VAL A C 1
ATOM 927 O O . VAL A 1 118 ? -16.412 -1.535 24.520 1.00 98.38 118 VAL A O 1
ATOM 930 N N . GLU A 1 119 ? -14.579 -0.345 24.008 1.00 98.19 119 GLU A N 1
ATOM 931 C CA . GLU A 1 119 ? -14.235 -0.065 25.401 1.00 98.19 119 GLU A CA 1
ATOM 932 C C . GLU A 1 119 ? -15.263 0.857 26.070 1.00 98.19 119 GLU A C 1
ATOM 934 O O . GLU A 1 119 ? -15.694 0.595 27.196 1.00 98.19 119 GLU A O 1
ATOM 939 N N . GLN A 1 120 ? -15.747 1.873 25.352 1.00 98.12 120 GLN A N 1
ATOM 940 C CA . GLN A 1 120 ? -16.817 2.741 25.835 1.00 98.12 120 GLN A CA 1
ATOM 941 C C . GLN A 1 120 ? -18.112 1.955 26.095 1.00 98.12 120 GLN A C 1
ATOM 943 O O . GLN A 1 120 ? -18.690 2.059 27.179 1.00 98.12 120 GLN A O 1
ATOM 948 N N . LEU A 1 121 ? -18.535 1.108 25.152 1.00 98.25 121 LEU A N 1
ATOM 949 C CA . LEU A 1 121 ? -19.737 0.283 25.305 1.00 98.25 121 LEU A CA 1
ATOM 950 C C . LEU A 1 121 ? -19.625 -0.701 26.478 1.00 98.25 121 LEU A C 1
ATOM 952 O O . LEU A 1 121 ? -20.607 -0.929 27.188 1.00 98.25 121 LEU A O 1
ATOM 956 N N . LYS A 1 122 ? -18.438 -1.270 26.729 1.00 98.06 122 LYS A N 1
ATOM 957 C CA . LYS A 1 122 ? -18.200 -2.115 27.912 1.00 98.06 122 LYS A CA 1
ATOM 958 C C . LYS A 1 122 ? -18.360 -1.330 29.212 1.00 98.06 122 LYS A C 1
ATOM 960 O O . LYS A 1 122 ? -19.016 -1.828 30.128 1.00 98.06 122 LYS A O 1
ATOM 965 N N . ALA A 1 123 ? -17.801 -0.123 29.292 1.00 97.88 123 ALA A N 1
ATOM 966 C CA . ALA A 1 123 ? -17.908 0.728 30.477 1.00 97.88 123 ALA A CA 1
ATOM 967 C C . ALA A 1 123 ? -19.363 1.158 30.750 1.00 97.88 123 ALA A C 1
ATOM 969 O O . ALA A 1 123 ? -19.832 1.127 31.896 1.00 97.88 123 ALA A O 1
ATOM 970 N N . GLU A 1 124 ? -20.109 1.505 29.698 1.00 97.88 124 GLU A N 1
ATOM 971 C CA . GLU A 1 124 ? -21.539 1.820 29.779 1.00 97.88 124 GLU A CA 1
ATOM 972 C C . GLU A 1 124 ? -22.357 0.605 30.243 1.00 97.88 124 GLU A C 1
ATOM 974 O O . GLU A 1 124 ? -23.190 0.719 31.149 1.00 97.88 124 GLU A O 1
ATOM 979 N N . LEU A 1 125 ? -22.076 -0.582 29.695 1.00 97.75 125 LEU A N 1
ATOM 980 C CA . LEU A 1 125 ? -22.735 -1.827 30.085 1.00 97.75 125 LEU A CA 1
ATOM 981 C C . LEU A 1 125 ? -22.452 -2.198 31.546 1.00 97.75 125 LEU A C 1
ATOM 983 O O . LEU A 1 125 ? -23.370 -2.582 32.273 1.00 97.75 125 LEU A O 1
ATOM 987 N N . GLU A 1 126 ? -21.206 -2.073 32.004 1.00 97.56 126 GLU A N 1
ATOM 988 C CA . GLU A 1 126 ? -20.840 -2.327 33.400 1.00 97.56 126 GLU A CA 1
ATOM 989 C C . GLU A 1 126 ? -21.587 -1.379 34.348 1.00 97.56 126 GLU A C 1
ATOM 991 O O . GLU A 1 126 ? -22.128 -1.807 35.373 1.00 97.56 126 GLU A O 1
ATOM 996 N N . THR A 1 127 ? -21.670 -0.100 33.983 1.00 97.31 127 THR A N 1
ATOM 997 C CA . THR A 1 127 ? -22.409 0.910 34.748 1.00 97.31 127 THR A CA 1
ATOM 998 C C . THR A 1 127 ? -23.898 0.574 34.806 1.00 97.31 127 THR A C 1
ATOM 1000 O O . THR A 1 127 ? -24.482 0.558 35.892 1.00 97.31 127 THR A O 1
ATOM 1003 N N . SER A 1 128 ? -24.504 0.226 33.669 1.00 97.06 128 SER A N 1
ATOM 1004 C CA . SER A 1 128 ? -25.908 -0.190 33.596 1.00 97.06 128 SER A CA 1
ATOM 1005 C C . SER A 1 128 ? -26.182 -1.425 34.463 1.00 97.06 128 SER A C 1
ATOM 1007 O O . SER A 1 128 ? -27.111 -1.427 35.271 1.00 97.06 128 SER A O 1
ATOM 1009 N N . ASN A 1 129 ? -25.314 -2.439 34.404 1.00 97.19 129 ASN A N 1
ATOM 1010 C CA . ASN A 1 129 ? -25.428 -3.645 35.228 1.00 97.19 129 ASN A CA 1
ATOM 1011 C C . ASN A 1 129 ? -25.352 -3.340 36.731 1.00 97.19 129 ASN A C 1
ATOM 1013 O O . ASN A 1 129 ? -26.139 -3.885 37.511 1.00 97.19 129 ASN A O 1
ATOM 1017 N N . LYS A 1 130 ? -24.446 -2.446 37.151 1.00 96.75 130 LYS A N 1
ATOM 1018 C CA . LYS A 1 130 ? -24.364 -1.985 38.547 1.00 96.75 130 LYS A CA 1
ATOM 1019 C C . LYS A 1 130 ? -25.659 -1.296 38.974 1.00 96.75 130 LYS A C 1
ATOM 1021 O O . LYS A 1 130 ? -26.193 -1.621 40.033 1.00 96.75 130 LYS A O 1
ATOM 1026 N N . VAL A 1 131 ? -26.193 -0.398 38.145 1.00 97.06 131 VAL A N 1
ATOM 1027 C CA . VAL A 1 131 ? -27.454 0.311 38.420 1.00 97.06 131 VAL A CA 1
ATOM 1028 C C . VAL A 1 131 ? -28.622 -0.668 38.540 1.00 97.06 131 VAL A C 1
ATOM 1030 O O . VAL A 1 131 ? -29.357 -0.621 39.524 1.00 97.06 131 VAL A O 1
ATOM 1033 N N . VAL A 1 132 ? -28.769 -1.603 37.599 1.00 96.88 132 VAL A N 1
ATOM 1034 C CA . VAL A 1 132 ? -29.824 -2.629 37.638 1.00 96.88 132 VAL A CA 1
ATOM 1035 C C . VAL A 1 132 ? -29.704 -3.496 38.895 1.00 96.88 132 VAL A C 1
ATOM 1037 O O . VAL A 1 132 ? -30.698 -3.744 39.580 1.00 96.88 132 VAL A O 1
ATOM 1040 N N . SER A 1 133 ? -28.492 -3.918 39.257 1.00 96.38 133 SER A N 1
ATOM 1041 C CA . SER A 1 133 ? -28.245 -4.681 40.485 1.00 96.38 133 SER A CA 1
ATOM 1042 C C . SER A 1 133 ? -28.665 -3.904 41.742 1.00 96.38 133 SER A C 1
ATOM 1044 O O . SER A 1 133 ? -29.388 -4.426 42.592 1.00 96.38 133 SER A O 1
ATOM 1046 N N . LEU A 1 134 ? -28.312 -2.619 41.834 1.00 96.38 134 LEU A N 1
ATOM 1047 C CA . LEU A 1 134 ? -28.701 -1.765 42.960 1.00 96.38 134 LEU A CA 1
ATOM 1048 C C . LEU A 1 134 ? -30.218 -1.550 43.035 1.00 96.38 134 LEU A C 1
ATOM 1050 O O . LEU A 1 134 ? -30.800 -1.664 44.115 1.00 96.38 134 LEU A O 1
ATOM 1054 N N . LEU A 1 135 ? -30.876 -1.291 41.903 1.00 96.00 135 LEU A N 1
ATOM 1055 C CA . LEU A 1 135 ? -32.328 -1.102 41.842 1.00 96.00 135 LEU A CA 1
ATOM 1056 C C . LEU A 1 135 ? -33.086 -2.378 42.221 1.00 96.00 135 LEU A C 1
ATOM 1058 O O . LEU A 1 135 ? -34.062 -2.324 42.974 1.00 96.00 135 LEU A O 1
ATOM 1062 N N . THR A 1 136 ? -32.627 -3.538 41.746 1.00 95.44 136 THR A N 1
ATOM 1063 C CA . THR A 1 136 ? -33.230 -4.829 42.106 1.00 95.44 136 THR A CA 1
ATOM 1064 C C . THR A 1 136 ? -33.030 -5.148 43.586 1.00 95.44 136 THR A C 1
ATOM 1066 O O . THR A 1 136 ? -33.970 -5.612 44.235 1.00 95.44 136 THR A O 1
ATOM 1069 N N . HIS A 1 137 ? -31.856 -4.851 44.152 1.00 96.19 137 HIS A N 1
ATOM 1070 C CA . HIS A 1 137 ? -31.607 -5.015 45.583 1.00 96.19 137 HIS A CA 1
ATOM 1071 C C . HIS A 1 137 ? -32.486 -4.083 46.427 1.00 96.19 137 HIS A C 1
ATOM 1073 O O . HIS A 1 137 ? -33.170 -4.544 47.341 1.00 96.19 137 HIS A O 1
ATOM 1079 N N . SER A 1 138 ? -32.545 -2.795 46.077 1.00 96.56 138 SER A N 1
ATOM 1080 C CA . SER A 1 138 ? -33.393 -1.803 46.747 1.00 96.56 138 SER A CA 1
ATOM 1081 C C . SER A 1 138 ? -34.872 -2.204 46.714 1.00 96.56 138 SER A C 1
ATOM 1083 O O . SER A 1 138 ? -35.534 -2.217 47.752 1.00 96.56 138 SER A O 1
ATOM 1085 N N . SER A 1 139 ? -35.370 -2.649 45.556 1.00 96.38 139 SER A N 1
ATOM 1086 C CA . SER A 1 139 ? -36.753 -3.119 45.403 1.00 96.38 139 SER A CA 1
ATOM 1087 C C . SER A 1 139 ? -37.067 -4.316 46.309 1.00 96.38 139 SER A C 1
ATOM 1089 O O . SER A 1 139 ? -38.139 -4.374 46.912 1.00 96.38 139 SER A O 1
ATOM 1091 N N . ARG A 1 140 ? -36.127 -5.264 46.456 1.00 96.38 140 ARG A N 1
ATOM 1092 C CA . ARG A 1 140 ? -36.280 -6.414 47.366 1.00 96.38 140 ARG A CA 1
ATOM 1093 C C . ARG A 1 140 ? -36.335 -5.986 48.830 1.00 96.38 140 ARG A C 1
ATOM 1095 O O . ARG A 1 140 ? -37.169 -6.503 49.570 1.00 96.38 140 ARG A O 1
ATOM 1102 N N . LEU A 1 141 ? -35.476 -5.053 49.243 1.00 95.38 141 LEU A N 1
ATOM 1103 C CA . LEU A 1 141 ? -35.473 -4.533 50.612 1.00 95.38 141 LEU A CA 1
ATOM 1104 C C . LEU A 1 141 ? -36.783 -3.810 50.940 1.00 95.38 141 LEU A C 1
ATOM 1106 O O . LEU A 1 141 ? -37.385 -4.093 51.974 1.00 95.38 141 LEU A O 1
ATOM 1110 N N . LEU A 1 142 ? -37.269 -2.956 50.034 1.00 94.38 142 LEU A N 1
ATOM 1111 C CA . LEU A 1 142 ? -38.553 -2.267 50.190 1.00 94.38 142 LEU A CA 1
ATOM 1112 C C . LEU A 1 142 ? -39.721 -3.254 50.304 1.00 94.38 142 LEU A C 1
ATOM 1114 O O . LEU A 1 142 ? -40.590 -3.096 51.160 1.00 94.38 142 LEU A O 1
ATOM 1118 N N . TYR A 1 143 ? -39.728 -4.306 49.481 1.00 95.00 143 TYR A N 1
ATOM 1119 C CA . TYR A 1 143 ? -40.747 -5.351 49.556 1.00 95.00 143 TYR A CA 1
ATOM 1120 C C . TYR A 1 143 ? -40.746 -6.069 50.916 1.00 95.00 143 TYR A C 1
ATOM 1122 O O . TYR A 1 143 ? -41.803 -6.252 51.522 1.00 95.00 143 TYR A O 1
ATOM 1130 N N . LEU A 1 144 ? -39.567 -6.447 51.422 1.00 95.00 144 LEU A N 1
ATOM 1131 C CA . LEU A 1 144 ? -39.428 -7.101 52.726 1.00 95.00 144 LEU A CA 1
ATOM 1132 C C . LEU A 1 144 ? -39.845 -6.179 53.875 1.00 95.00 144 LEU A C 1
ATOM 1134 O O . LEU A 1 144 ? -40.565 -6.617 54.770 1.00 95.00 144 LEU A O 1
ATOM 1138 N N . GLN A 1 145 ? -39.450 -4.906 53.829 1.00 93.88 145 GLN A N 1
ATOM 1139 C CA . GLN A 1 145 ? -39.818 -3.917 54.839 1.00 93.88 145 GLN A CA 1
ATOM 1140 C C . GLN A 1 145 ? -41.335 -3.728 54.910 1.00 93.88 145 GLN A C 1
ATOM 1142 O O . GLN A 1 145 ? -41.910 -3.818 55.992 1.00 93.88 145 GLN A O 1
ATOM 1147 N N . ASN A 1 146 ? -41.994 -3.553 53.761 1.00 93.00 146 ASN A N 1
ATOM 1148 C CA . ASN A 1 146 ? -43.451 -3.427 53.698 1.00 93.00 146 ASN A CA 1
ATOM 1149 C C . ASN A 1 146 ? -44.157 -4.668 54.257 1.00 93.00 146 ASN A C 1
ATOM 1151 O O . ASN A 1 146 ? -45.144 -4.554 54.982 1.00 93.00 146 ASN A O 1
ATOM 1155 N N . ARG A 1 147 ? -43.629 -5.863 53.967 1.00 93.38 147 ARG A N 1
ATOM 1156 C CA . ARG A 1 147 ? -44.180 -7.117 54.487 1.00 93.38 147 ARG A CA 1
ATOM 1157 C C . ARG A 1 147 ? -44.018 -7.243 56.005 1.00 93.38 147 ARG A C 1
ATOM 1159 O O . ARG A 1 147 ? -44.946 -7.709 56.656 1.00 93.38 147 ARG A O 1
ATOM 1166 N N . CYS A 1 148 ? -42.887 -6.812 56.567 1.00 90.00 148 CYS A N 1
ATOM 1167 C CA . CYS A 1 148 ? -42.686 -6.766 58.017 1.00 90.00 148 CYS A CA 1
ATOM 1168 C C . CYS A 1 148 ? -43.623 -5.754 58.692 1.00 90.00 148 CYS A C 1
ATOM 1170 O O . CYS A 1 148 ? -44.244 -6.091 59.695 1.00 90.00 148 CYS A O 1
ATOM 1172 N N . CYS A 1 149 ? -43.775 -4.552 58.125 1.00 87.31 149 CYS A N 1
ATOM 1173 C CA . CYS A 1 149 ? -44.680 -3.529 58.657 1.00 87.31 149 CYS A CA 1
ATOM 1174 C C . CYS A 1 149 ? -46.152 -3.955 58.633 1.00 87.31 149 CYS A C 1
ATOM 1176 O O . CYS A 1 149 ? -46.910 -3.528 59.487 1.00 87.31 149 CYS A O 1
ATOM 1178 N N . SER A 1 150 ? -46.562 -4.799 57.684 1.00 88.06 150 SER A N 1
ATOM 1179 C CA . SER A 1 150 ? -47.943 -5.287 57.608 1.00 88.06 150 SER A CA 1
ATOM 1180 C C . SER A 1 150 ? -48.280 -6.389 58.626 1.00 88.06 150 SER A C 1
ATOM 1182 O O . SER A 1 150 ? -49.446 -6.770 58.709 1.00 88.06 150 SER A O 1
ATOM 1184 N N . MET A 1 151 ? -47.293 -6.951 59.335 1.00 82.19 151 MET A N 1
ATOM 1185 C CA . MET A 1 151 ? -47.498 -8.018 60.331 1.00 82.19 151 MET A CA 1
ATOM 1186 C C . MET A 1 151 ? -47.439 -7.532 61.790 1.00 82.19 151 MET A C 1
ATOM 1188 O O . MET A 1 151 ? -47.643 -8.345 62.691 1.00 82.19 151 MET A O 1
ATOM 1192 N N . LEU A 1 152 ? -47.137 -6.251 62.016 1.00 69.00 152 LEU A N 1
ATOM 1193 C CA . LEU A 1 152 ? -47.103 -5.589 63.325 1.00 69.00 152 LEU A CA 1
ATOM 1194 C C . LEU A 1 152 ? -48.347 -4.715 63.497 1.00 69.00 152 LEU A C 1
ATOM 1196 O O . LEU A 1 152 ? -48.858 -4.670 64.636 1.00 69.00 152 LEU A O 1
#

pLDDT: mean 77.69, std 23.07, range [33.81, 98.75]

InterPro domains:
  IPR055167 Rootletin-like, coiled-coil [PF15035] (80-128)

Organism: NCBI:txid48269

Secondary structure (DSSP, 8-state):
--TT----HHHHHHHTT--HHHHHHTS--S--------------------TTHHHHHHHHHHHHHHHHHHHHHHHHHHHHHHHHHHHHHHHHHHHHHHHHHHHHHHHHHHHHHHHHHHHHHHHHHHHHHHHHHHHHHHHHHHHHHHHHHTT-

Foldseek 3Di:
DDPPPPCPPQNVCVVVVHHPVVVVVVVPPPPDDPDDDDDDDDDDPDDDDDPPVVVVVVVVVVVVVVVVVVVVVVVVVVVVVVVVVVVVVVVVVVVVVVVVVVVVVVVVVVVVVVVVVVVVVVVVVVVVVVVVVVVVVVVVVVVVVVVVVVVD

Radius of gyration: 43.02 Å; chains: 1; bounding box: 101×30×124 Å